Protein AF-A0A914DL01-F1 (afdb_monomer_lite)

Radius of gyration: 28.37 Å; chains: 1; bounding box: 67×50×71 Å

Structure (mmCIF, N/CA/C/O backbone):
data_AF-A0A914DL01-F1
#
_entry.id   AF-A0A914DL01-F1
#
loop_
_atom_site.group_PDB
_atom_site.id
_atom_site.type_symbol
_atom_site.label_atom_id
_atom_site.label_alt_id
_atom_site.label_comp_id
_atom_site.label_asym_id
_atom_site.label_entity_id
_atom_site.label_seq_id
_atom_site.pdbx_PDB_ins_code
_atom_site.Cartn_x
_atom_site.Cartn_y
_atom_site.Cartn_z
_atom_site.occupancy
_atom_site.B_iso_or_equiv
_atom_site.auth_seq_id
_atom_site.auth_comp_id
_atom_site.auth_asym_id
_atom_site.auth_atom_id
_atom_site.pdbx_PDB_model_num
ATOM 1 N N . MET A 1 1 ? 36.705 12.349 -21.499 1.00 58.34 1 MET A N 1
ATOM 2 C CA . MET A 1 1 ? 35.296 12.767 -21.706 1.00 58.34 1 MET A CA 1
ATOM 3 C C . MET A 1 1 ? 34.419 11.705 -22.370 1.00 58.34 1 MET A C 1
ATOM 5 O O . MET A 1 1 ? 33.320 11.502 -21.880 1.00 58.34 1 MET A O 1
ATOM 9 N N . LYS A 1 2 ? 34.872 10.984 -23.412 1.00 61.88 2 LYS A N 1
ATOM 10 C CA . LYS A 1 2 ? 34.057 9.959 -24.110 1.00 61.88 2 LYS A CA 1
ATOM 11 C C . LYS A 1 2 ? 33.509 8.841 -23.198 1.00 61.88 2 LYS A C 1
ATOM 13 O O . LYS A 1 2 ? 32.356 8.461 -23.333 1.00 61.88 2 LYS A O 1
ATOM 18 N N . SER A 1 3 ? 34.293 8.395 -22.213 1.00 65.56 3 SER A N 1
ATOM 19 C CA . SER A 1 3 ? 33.889 7.346 -21.256 1.00 65.56 3 SER A CA 1
ATOM 20 C C . SER A 1 3 ? 32.756 7.763 -20.300 1.00 65.56 3 SER A C 1
ATOM 22 O O . SER A 1 3 ? 31.956 6.923 -19.907 1.00 65.56 3 SER A O 1
ATOM 24 N N . ILE A 1 4 ? 32.627 9.056 -19.977 1.00 67.81 4 ILE A N 1
ATOM 25 C CA . ILE A 1 4 ? 31.544 9.558 -19.109 1.00 67.81 4 ILE A CA 1
ATOM 26 C C . ILE A 1 4 ? 30.211 9.533 -19.867 1.00 67.81 4 ILE A C 1
ATOM 28 O O . ILE A 1 4 ? 29.195 9.117 -19.319 1.00 67.81 4 ILE A O 1
ATOM 32 N N . ILE A 1 5 ? 30.239 9.931 -21.143 1.00 70.00 5 ILE A N 1
ATOM 33 C CA . ILE A 1 5 ? 29.072 9.900 -22.033 1.00 70.00 5 ILE A CA 1
ATOM 34 C C . ILE A 1 5 ? 28.636 8.450 -22.269 1.00 70.00 5 ILE A C 1
ATOM 36 O O . ILE A 1 5 ? 27.455 8.145 -22.172 1.00 70.00 5 ILE A O 1
ATOM 40 N N . GLN A 1 6 ? 29.590 7.544 -22.492 1.00 71.69 6 GLN A N 1
ATOM 41 C CA . GLN A 1 6 ? 29.301 6.124 -22.683 1.00 71.69 6 GLN A CA 1
ATOM 42 C C . GLN A 1 6 ? 28.680 5.480 -21.431 1.00 71.69 6 GLN A C 1
ATOM 44 O O . GLN A 1 6 ? 27.681 4.782 -21.544 1.00 71.69 6 GLN A O 1
ATOM 49 N N . ASN A 1 7 ? 29.175 5.802 -20.231 1.00 77.94 7 ASN A N 1
ATOM 50 C CA . ASN A 1 7 ? 28.580 5.320 -18.980 1.00 77.94 7 ASN A CA 1
ATOM 51 C C . ASN A 1 7 ? 27.157 5.865 -18.746 1.00 77.94 7 ASN A C 1
ATOM 53 O O . ASN A 1 7 ? 26.326 5.202 -18.126 1.00 77.94 7 ASN A O 1
ATOM 57 N N . GLN A 1 8 ? 26.871 7.079 -19.226 1.00 72.19 8 GLN A N 1
ATOM 58 C CA . GLN A 1 8 ? 25.530 7.653 -19.155 1.00 72.19 8 GLN A CA 1
ATOM 59 C C . GLN A 1 8 ? 24.569 6.920 -20.099 1.00 72.19 8 GLN A C 1
ATOM 61 O O . GLN A 1 8 ? 23.502 6.509 -19.655 1.00 72.19 8 GLN A O 1
ATOM 66 N N . VAL A 1 9 ? 24.987 6.668 -21.345 1.00 77.44 9 VAL A N 1
ATOM 67 C CA . VAL A 1 9 ? 24.208 5.879 -22.315 1.00 77.44 9 VAL A CA 1
ATOM 68 C C . VAL A 1 9 ? 23.948 4.467 -21.790 1.00 77.44 9 VAL A C 1
ATOM 70 O O . VAL A 1 9 ? 22.810 4.017 -21.807 1.00 77.44 9 VAL A O 1
ATOM 73 N N . GLU A 1 10 ? 24.958 3.796 -21.232 1.00 77.94 10 GLU A N 1
ATOM 74 C CA . GLU A 1 10 ? 24.807 2.456 -20.647 1.00 77.94 10 GLU A CA 1
ATOM 75 C C . GLU A 1 10 ? 23.813 2.435 -19.473 1.00 77.94 10 GLU A C 1
ATOM 77 O O . GLU A 1 10 ? 23.005 1.510 -19.347 1.00 77.94 10 GLU A O 1
ATOM 82 N N . ARG A 1 11 ? 23.827 3.467 -18.615 1.00 81.44 11 ARG A N 1
ATOM 83 C CA . ARG A 1 11 ? 22.841 3.601 -17.531 1.00 81.44 11 ARG A CA 1
ATOM 84 C C . ARG A 1 11 ? 21.429 3.827 -18.065 1.00 81.44 11 ARG A C 1
ATOM 86 O O . ARG A 1 11 ? 20.490 3.217 -17.550 1.00 81.44 11 ARG A O 1
ATOM 93 N N . ASP A 1 12 ? 21.279 4.667 -19.080 1.00 81.81 12 ASP A N 1
ATOM 94 C CA . ASP A 1 12 ? 19.978 4.997 -19.660 1.00 81.81 12 ASP A CA 1
ATOM 95 C C . ASP A 1 12 ? 19.392 3.795 -20.427 1.00 81.81 12 ASP A C 1
ATOM 97 O O . ASP A 1 12 ? 18.208 3.481 -20.286 1.00 81.81 12 ASP A O 1
ATOM 101 N N . GLU A 1 13 ? 20.224 3.041 -21.153 1.00 82.56 13 GLU A N 1
ATOM 102 C CA . GLU A 1 13 ? 19.833 1.794 -21.821 1.00 82.56 13 GLU A CA 1
ATOM 103 C C . GLU A 1 13 ? 19.394 0.717 -20.824 1.00 82.56 13 GLU A C 1
ATOM 105 O O . GLU A 1 13 ? 18.372 0.056 -21.032 1.00 82.56 13 GLU A O 1
ATOM 110 N N . TYR A 1 14 ? 20.108 0.570 -19.704 1.00 84.88 14 TYR A N 1
ATOM 111 C CA . TYR A 1 14 ? 19.707 -0.354 -18.645 1.00 84.88 14 TYR A CA 1
ATOM 112 C C . TYR A 1 14 ? 18.334 0.006 -18.062 1.00 84.88 14 TYR A C 1
ATOM 114 O O . TYR A 1 14 ? 17.481 -0.868 -17.884 1.00 84.88 14 TYR A O 1
ATOM 122 N N . HIS A 1 15 ? 18.095 1.294 -17.799 1.00 86.75 15 HIS A N 1
ATOM 123 C CA . HIS A 1 15 ? 16.805 1.776 -17.308 1.00 86.75 15 HIS A CA 1
ATOM 124 C C . HIS A 1 15 ? 15.676 1.531 -18.310 1.00 86.75 15 HIS A C 1
ATOM 126 O O . HIS A 1 15 ? 14.623 1.021 -17.923 1.00 86.75 15 HIS A O 1
ATOM 132 N N . LYS A 1 16 ? 15.916 1.801 -19.595 1.00 86.81 16 LYS A N 1
ATOM 133 C CA . LYS A 1 16 ? 14.954 1.542 -20.670 1.00 86.81 16 LYS A CA 1
ATOM 134 C C . LYS A 1 16 ? 14.579 0.061 -20.754 1.00 86.81 16 LYS A C 1
ATOM 136 O O . LYS A 1 16 ? 13.395 -0.268 -20.756 1.00 86.81 16 LYS A O 1
ATOM 141 N N . MET A 1 17 ? 15.566 -0.840 -20.741 1.00 80.00 17 MET A N 1
ATOM 142 C CA . MET A 1 17 ? 15.309 -2.287 -20.741 1.00 80.00 17 MET A CA 1
ATOM 143 C C . MET A 1 17 ? 14.540 -2.746 -19.495 1.00 80.00 17 MET A C 1
ATOM 145 O O . MET A 1 17 ? 13.714 -3.659 -19.564 1.00 80.00 17 MET A O 1
ATOM 149 N N . LEU A 1 18 ? 14.801 -2.132 -18.337 1.00 83.31 18 LEU A N 1
ATOM 150 C CA . LEU A 1 18 ? 14.107 -2.459 -17.095 1.00 83.31 18 LEU A CA 1
ATOM 151 C C . LEU A 1 18 ? 12.630 -2.041 -17.139 1.00 83.31 18 LEU A C 1
ATOM 153 O O . LEU A 1 18 ? 11.764 -2.804 -16.699 1.00 83.31 18 LEU A O 1
ATOM 157 N N . GLU A 1 19 ? 12.338 -0.855 -17.671 1.00 76.94 19 GLU A N 1
ATOM 158 C CA . GLU A 1 19 ? 10.970 -0.362 -17.847 1.00 76.94 19 GLU A CA 1
ATOM 159 C C . GLU A 1 19 ? 10.198 -1.176 -18.886 1.00 76.94 19 GLU A C 1
ATOM 161 O O . GLU A 1 19 ? 9.075 -1.602 -18.609 1.00 76.94 19 GLU A O 1
ATOM 166 N N . GLU A 1 20 ? 10.823 -1.500 -20.020 1.00 76.00 20 GLU A N 1
ATOM 167 C CA . GLU A 1 20 ? 10.218 -2.334 -21.061 1.00 76.00 20 GLU A CA 1
ATOM 168 C C . GLU A 1 20 ? 9.861 -3.729 -20.525 1.00 76.00 20 GLU A C 1
ATOM 170 O O . GLU A 1 20 ? 8.734 -4.207 -20.690 1.00 76.00 20 GLU A O 1
ATOM 175 N N . ARG A 1 21 ? 10.768 -4.355 -19.763 1.00 70.75 21 ARG A N 1
ATOM 176 C CA . ARG A 1 21 ? 10.514 -5.654 -19.122 1.00 70.75 21 ARG A CA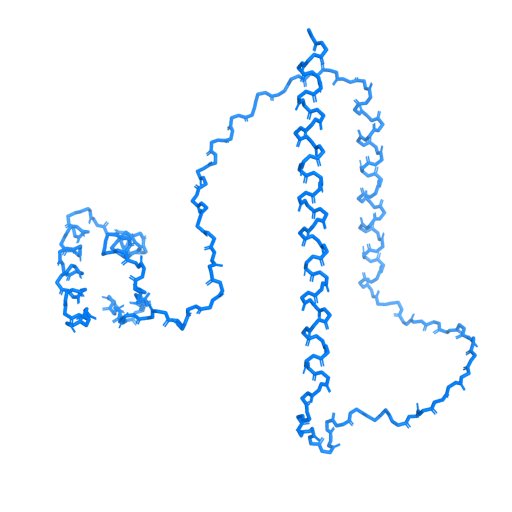 1
ATOM 177 C C . ARG A 1 21 ? 9.410 -5.586 -18.067 1.00 70.75 21 ARG A C 1
ATOM 179 O O . ARG A 1 21 ? 8.656 -6.544 -17.896 1.00 70.75 21 ARG A O 1
ATOM 186 N N . LYS A 1 22 ? 9.311 -4.476 -17.331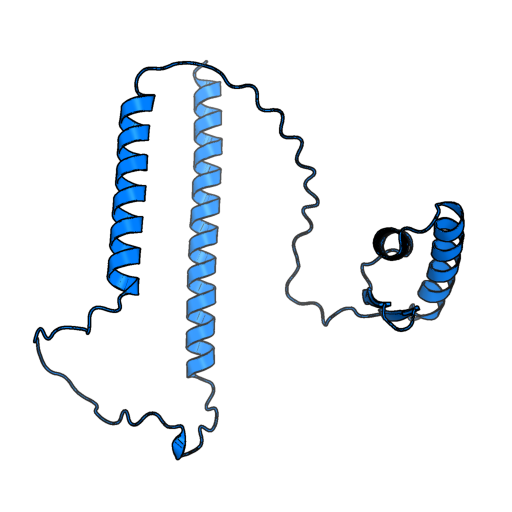 1.00 71.88 22 LYS A N 1
ATOM 187 C CA . LYS A 1 22 ? 8.240 -4.254 -16.347 1.00 71.88 22 LYS A CA 1
ATOM 188 C C . LYS A 1 22 ? 6.883 -4.115 -17.039 1.00 71.88 22 LYS A C 1
ATOM 190 O O . LYS A 1 22 ? 5.897 -4.657 -16.544 1.00 71.88 22 LYS A O 1
ATOM 195 N N . GLN A 1 23 ? 6.839 -3.434 -18.180 1.00 68.31 23 GLN A N 1
ATOM 196 C CA . GLN A 1 23 ? 5.620 -3.249 -18.959 1.00 68.31 23 GLN A CA 1
ATOM 197 C C . GLN A 1 23 ? 5.168 -4.542 -19.652 1.00 68.31 23 GLN A C 1
ATOM 199 O O . GLN A 1 23 ? 3.974 -4.832 -19.667 1.00 68.31 23 GLN A O 1
ATOM 204 N N . GLN A 1 24 ? 6.101 -5.363 -20.146 1.00 67.88 24 GLN A N 1
ATOM 205 C CA . GLN A 1 24 ? 5.792 -6.702 -20.664 1.00 67.88 24 GLN A CA 1
ATOM 206 C C . GLN A 1 24 ? 5.159 -7.592 -19.582 1.00 67.88 24 GLN A C 1
ATOM 208 O O . GLN A 1 24 ? 4.068 -8.113 -19.787 1.00 67.88 24 GLN A O 1
ATOM 213 N N . ARG A 1 25 ? 5.754 -7.655 -18.380 1.00 69.12 25 ARG A N 1
ATOM 214 C CA . ARG A 1 25 ? 5.195 -8.435 -17.256 1.00 69.12 25 ARG A CA 1
ATOM 215 C C . ARG A 1 25 ? 3.795 -7.986 -16.840 1.00 69.12 25 ARG A C 1
ATOM 217 O O . ARG A 1 25 ? 2.950 -8.824 -16.558 1.00 69.12 25 ARG A O 1
ATOM 224 N N . ALA A 1 26 ? 3.539 -6.678 -16.814 1.00 63.97 26 ALA A N 1
ATOM 225 C CA . ALA A 1 26 ? 2.217 -6.154 -16.472 1.00 63.97 26 ALA A CA 1
ATOM 226 C C . ALA A 1 26 ? 1.145 -6.563 -17.500 1.00 63.97 26 ALA A C 1
ATOM 228 O O . ALA A 1 26 ? 0.026 -6.903 -17.119 1.00 63.97 26 ALA A O 1
ATOM 229 N N . ASN A 1 27 ? 1.492 -6.571 -18.792 1.00 65.88 27 ASN A N 1
ATOM 230 C CA . ASN A 1 27 ? 0.589 -7.027 -19.849 1.00 65.88 27 ASN A CA 1
ATOM 231 C C . ASN A 1 27 ? 0.317 -8.538 -19.770 1.00 65.88 27 ASN A C 1
ATOM 233 O O . ASN A 1 27 ? -0.816 -8.964 -20.003 1.00 65.88 27 ASN A O 1
ATOM 237 N N . ASP A 1 28 ? 1.324 -9.337 -19.418 1.00 65.12 28 ASP A N 1
ATOM 238 C CA . ASP A 1 28 ? 1.180 -10.789 -19.282 1.00 65.12 28 ASP A CA 1
ATOM 239 C C . ASP A 1 28 ? 0.318 -11.163 -18.063 1.00 65.12 28 ASP A C 1
ATOM 241 O O . ASP A 1 28 ? -0.609 -11.962 -18.196 1.00 65.12 28 ASP A O 1
ATOM 245 N N . GLU A 1 29 ? 0.527 -10.511 -16.910 1.00 62.88 29 GLU A N 1
ATOM 246 C CA . GLU A 1 29 ? -0.297 -10.698 -15.700 1.00 62.88 29 GLU A CA 1
ATOM 247 C C . GLU A 1 29 ? -1.778 -10.358 -15.953 1.00 62.88 29 GLU A C 1
ATOM 249 O O . GLU A 1 29 ? -2.681 -11.057 -15.485 1.00 62.88 29 GLU A O 1
ATOM 254 N N . GLN A 1 30 ? -2.051 -9.300 -16.725 1.00 64.38 30 GLN A N 1
ATOM 255 C CA . GLN A 1 30 ? -3.416 -8.894 -17.059 1.00 64.38 30 GLN A CA 1
ATOM 256 C C . GLN A 1 30 ? -4.098 -9.893 -18.009 1.00 64.38 30 GLN A C 1
ATOM 258 O O . GLN A 1 30 ? -5.275 -10.207 -17.822 1.00 64.38 30 GLN A O 1
ATOM 263 N N . LYS A 1 31 ? -3.373 -10.425 -19.002 1.00 64.69 31 LYS A N 1
ATOM 264 C CA . LYS A 1 31 ? -3.892 -11.471 -19.900 1.00 64.69 31 LYS A CA 1
ATOM 265 C C . LYS A 1 31 ? -4.175 -12.773 -19.153 1.00 64.69 31 LYS A C 1
ATOM 267 O O . LYS A 1 31 ? -5.212 -13.390 -19.383 1.00 64.69 31 LYS A O 1
ATOM 272 N N . GLU A 1 32 ? -3.296 -13.164 -18.233 1.00 65.19 32 GLU A N 1
ATOM 273 C CA . GLU A 1 32 ? -3.479 -14.367 -17.418 1.00 65.19 32 GLU A CA 1
ATOM 274 C C . GLU A 1 32 ? -4.713 -14.256 -16.507 1.00 65.19 32 GLU A C 1
ATOM 276 O O . GLU A 1 32 ? -5.480 -15.211 -16.385 1.00 65.19 32 GLU A O 1
ATOM 281 N N . LEU A 1 33 ? -4.957 -13.080 -15.915 1.00 61.06 33 LEU A N 1
ATOM 282 C CA . LEU A 1 33 ? -6.132 -12.837 -15.076 1.00 61.06 33 LEU A CA 1
ATOM 283 C C . LEU A 1 33 ? -7.443 -12.909 -15.874 1.00 61.06 33 LEU A C 1
ATOM 285 O O . LEU A 1 33 ? -8.414 -13.499 -15.405 1.00 61.06 33 LEU A O 1
ATOM 289 N N . ILE A 1 34 ? -7.466 -12.341 -17.083 1.00 64.12 34 ILE A N 1
ATOM 290 C CA . ILE A 1 34 ? -8.644 -12.377 -17.962 1.00 64.12 34 ILE A CA 1
ATOM 291 C C . ILE A 1 34 ? -8.952 -13.817 -18.388 1.00 64.12 34 ILE A C 1
ATOM 293 O O . ILE A 1 34 ? -10.105 -14.238 -18.302 1.00 64.12 34 ILE A O 1
ATOM 297 N N . ASN A 1 35 ? -7.934 -14.591 -18.772 1.00 62.84 35 ASN A N 1
ATOM 298 C CA . ASN A 1 35 ? -8.116 -15.996 -19.145 1.00 62.84 35 ASN A CA 1
ATOM 299 C C . ASN A 1 35 ? -8.603 -16.839 -17.955 1.00 62.84 35 ASN A C 1
ATOM 301 O O . ASN A 1 35 ? -9.564 -17.592 -18.091 1.00 62.84 35 ASN A O 1
ATOM 305 N N . LYS A 1 36 ? -8.037 -16.634 -16.758 1.00 61.84 36 LYS A N 1
ATOM 306 C CA . LYS A 1 36 ? -8.497 -17.306 -15.530 1.00 61.84 36 LYS A CA 1
ATOM 307 C C . LYS A 1 36 ? -9.942 -16.960 -15.163 1.00 61.84 36 LYS A C 1
ATOM 309 O O . LYS A 1 36 ? -10.676 -17.831 -14.706 1.00 61.84 36 LYS A O 1
ATOM 314 N N . MET A 1 37 ? -10.376 -15.714 -15.369 1.00 59.59 37 MET A N 1
ATOM 315 C CA . MET A 1 37 ? -11.778 -15.332 -15.155 1.00 59.59 37 MET A CA 1
ATOM 316 C C . MET A 1 37 ? -12.723 -15.938 -16.202 1.00 59.59 37 MET A C 1
ATOM 318 O O . MET A 1 37 ? -13.870 -16.218 -15.867 1.00 59.59 37 MET A O 1
ATOM 322 N N . ALA A 1 38 ? -12.260 -16.164 -17.435 1.00 61.53 38 ALA A N 1
ATOM 323 C CA . ALA A 1 38 ? -13.047 -16.816 -18.483 1.00 61.53 38 ALA A CA 1
ATOM 324 C C . ALA A 1 38 ? -13.243 -18.327 -18.240 1.00 61.53 38 ALA A C 1
ATOM 326 O O . ALA A 1 38 ? -14.258 -18.882 -18.651 1.00 61.53 38 ALA A O 1
ATOM 327 N N . GLU A 1 39 ? -12.307 -18.983 -17.548 1.00 60.59 39 GLU A N 1
ATOM 328 C CA . GLU A 1 39 ? -12.368 -20.416 -17.207 1.00 60.59 39 GLU A CA 1
ATOM 329 C C . GLU A 1 39 ? -13.207 -20.720 -15.953 1.00 60.59 39 GLU A C 1
ATOM 331 O O . GLU A 1 39 ? -13.627 -21.860 -15.733 1.00 60.59 39 GLU A O 1
ATOM 336 N N . MET A 1 40 ? -13.497 -19.713 -15.124 1.00 65.75 40 MET A N 1
ATOM 337 C CA . MET A 1 40 ? -14.416 -19.879 -14.003 1.00 65.75 40 MET A CA 1
ATOM 338 C C . MET A 1 40 ? -15.858 -19.931 -14.519 1.00 65.75 40 MET A C 1
ATOM 340 O O . MET A 1 40 ? -16.473 -18.903 -14.799 1.00 65.75 40 MET A O 1
ATOM 344 N N . ASN A 1 41 ? -16.430 -21.136 -14.574 1.00 67.75 41 ASN A N 1
ATOM 345 C CA . ASN A 1 41 ? -17.864 -21.362 -14.781 1.00 67.75 41 ASN A CA 1
ATOM 346 C C . ASN A 1 41 ? -18.672 -20.882 -13.560 1.00 67.75 41 ASN A C 1
ATOM 348 O O . ASN A 1 41 ? -19.234 -21.671 -12.800 1.00 67.75 41 ASN A O 1
ATOM 352 N N . ILE A 1 42 ? -18.710 -19.567 -13.348 1.00 76.62 42 ILE A N 1
ATOM 353 C CA . ILE A 1 42 ? -19.552 -18.919 -12.348 1.00 76.62 42 ILE A CA 1
ATOM 354 C C . ILE A 1 42 ? -20.991 -19.040 -12.841 1.00 76.62 42 ILE A C 1
ATOM 356 O O . ILE A 1 42 ? -21.325 -18.592 -13.940 1.00 76.62 42 ILE A O 1
ATOM 360 N N . TYR A 1 43 ? -21.861 -19.648 -12.036 1.00 82.06 43 TYR A N 1
ATOM 361 C CA . TYR A 1 43 ? -23.285 -19.661 -12.339 1.00 82.06 43 TYR A CA 1
ATOM 362 C C . TYR A 1 43 ? -23.805 -18.221 -12.392 1.00 82.06 43 TYR A C 1
ATOM 364 O O . TYR A 1 43 ? -23.872 -17.532 -11.376 1.00 82.06 43 TYR A O 1
ATOM 372 N N . VAL A 1 44 ? -24.184 -17.777 -13.590 1.00 75.00 44 VAL A N 1
ATOM 373 C CA . VAL A 1 44 ? -24.864 -16.498 -13.797 1.00 75.00 44 VAL A CA 1
ATOM 374 C C . VAL A 1 44 ? -26.375 -16.762 -13.869 1.00 75.00 44 VAL A C 1
ATOM 376 O O . VAL A 1 44 ? -26.822 -17.486 -14.777 1.00 75.00 44 VAL A O 1
ATOM 379 N N . PRO A 1 45 ? -27.175 -16.195 -12.939 1.00 85.31 45 PRO A N 1
ATOM 380 C CA . PRO A 1 45 ? -28.626 -16.339 -12.929 1.00 85.31 45 PRO A CA 1
ATOM 381 C C . PRO A 1 45 ? -29.278 -15.953 -14.267 1.00 85.31 45 PRO A C 1
ATOM 383 O O . PRO A 1 45 ? -28.764 -15.075 -14.964 1.00 85.31 45 PRO A O 1
ATOM 386 N N . PRO A 1 46 ? -30.430 -16.551 -14.632 1.00 81.38 46 PRO A N 1
ATOM 387 C CA . PRO A 1 46 ? -31.029 -16.409 -15.963 1.00 81.38 46 PRO A CA 1
ATOM 388 C C . PRO A 1 46 ? -31.252 -14.959 -16.408 1.00 81.38 46 PRO A C 1
ATOM 390 O O . PRO A 1 46 ? -31.003 -14.631 -17.561 1.00 81.38 46 PRO A O 1
ATOM 393 N N . HIS A 1 47 ? -31.657 -14.087 -15.484 1.00 82.75 47 HIS A N 1
ATOM 394 C CA . HIS A 1 47 ? -31.932 -12.671 -15.744 1.00 82.75 47 HIS A CA 1
ATOM 395 C C . HIS A 1 47 ? -30.664 -11.809 -15.892 1.00 82.75 47 HIS A C 1
ATOM 397 O O . HIS A 1 47 ? -30.743 -10.690 -16.384 1.00 82.75 47 HIS A O 1
ATOM 403 N N . MET A 1 48 ? -29.498 -12.311 -15.468 1.00 77.00 48 MET A N 1
ATOM 404 C CA . MET A 1 48 ? -28.203 -11.626 -15.583 1.00 77.00 48 MET A CA 1
ATOM 405 C C . MET A 1 48 ? -27.381 -12.092 -16.781 1.00 77.00 48 MET A C 1
ATOM 407 O O . MET A 1 48 ? -26.354 -11.487 -17.102 1.00 77.00 48 MET A O 1
ATOM 411 N N . ARG A 1 49 ? -27.805 -13.165 -17.456 1.00 83.38 49 ARG A N 1
ATOM 412 C CA . ARG A 1 49 ? -27.212 -13.556 -18.732 1.00 83.38 49 ARG A CA 1
ATOM 413 C C . ARG A 1 49 ? -27.520 -12.429 -19.707 1.00 83.38 49 ARG A C 1
ATOM 415 O O . ARG A 1 49 ? -28.661 -12.278 -20.134 1.00 83.38 49 ARG A O 1
ATOM 422 N N . ARG A 1 50 ? -26.520 -11.595 -20.013 1.00 67.94 50 ARG A N 1
ATOM 423 C CA . ARG A 1 50 ? -26.644 -10.575 -21.058 1.00 67.94 50 ARG A CA 1
ATOM 424 C C . ARG A 1 50 ? -27.189 -11.280 -22.295 1.00 67.94 50 ARG A C 1
ATOM 426 O O . ARG A 1 50 ? -26.628 -12.293 -22.710 1.00 67.94 50 ARG A O 1
ATOM 433 N N . SER A 1 51 ? -28.308 -10.788 -22.819 1.00 58.25 51 SER A N 1
ATOM 434 C CA . SER A 1 51 ? -28.933 -11.309 -24.031 1.00 58.25 51 SER A CA 1
ATOM 435 C C . SER A 1 51 ? -27.977 -11.092 -25.204 1.00 58.25 51 SER A C 1
ATOM 437 O O . SER A 1 51 ? -28.010 -10.068 -25.872 1.00 58.25 51 SER A O 1
ATOM 439 N N . GLY A 1 52 ? -27.051 -12.025 -25.378 1.00 52.59 52 GLY A N 1
ATOM 440 C CA . GLY A 1 52 ? -25.968 -11.989 -26.350 1.00 52.59 52 GLY A CA 1
ATOM 441 C C . GLY A 1 52 ? -25.803 -13.363 -26.975 1.00 52.59 52 GLY A C 1
ATOM 442 O O . GLY A 1 52 ? -24.710 -13.915 -27.008 1.00 52.59 52 GLY A O 1
ATOM 443 N N . ARG A 1 53 ? -26.918 -13.950 -27.418 1.00 45.16 53 ARG A N 1
ATOM 444 C CA . ARG A 1 53 ? -26.905 -14.995 -28.437 1.00 45.16 53 ARG A CA 1
ATOM 445 C C . ARG A 1 53 ? -27.156 -14.331 -29.786 1.00 45.16 53 ARG A C 1
ATOM 447 O O . ARG A 1 53 ? -28.302 -14.257 -30.201 1.00 45.16 53 ARG A O 1
ATOM 454 N N . THR A 1 54 ? -26.089 -13.913 -30.456 1.00 40.34 54 THR A N 1
ATOM 455 C CA . THR A 1 54 ? -25.945 -14.101 -31.907 1.00 40.34 54 THR A CA 1
ATOM 456 C C . THR A 1 54 ? -24.468 -14.309 -32.211 1.00 40.34 54 THR A C 1
ATOM 458 O O . THR A 1 54 ? -23.652 -13.395 -32.143 1.00 40.34 54 THR A O 1
ATOM 461 N N . SER A 1 55 ? -24.132 -15.560 -32.488 1.00 43.34 55 SER A N 1
ATOM 462 C CA . SER A 1 55 ? -22.951 -15.965 -33.232 1.00 43.34 55 SER A CA 1
ATOM 463 C C . SER A 1 55 ? -23.064 -15.508 -34.693 1.00 43.34 55 SER A C 1
ATOM 465 O O . SER A 1 55 ? -24.157 -15.586 -35.254 1.00 43.34 55 SER A O 1
ATOM 467 N N . ASN A 1 56 ? -21.909 -15.179 -35.280 1.00 35.59 56 ASN A N 1
ATOM 468 C CA . ASN A 1 56 ? -21.565 -15.111 -36.712 1.00 35.59 56 ASN A CA 1
ATOM 469 C C . ASN A 1 56 ? -21.625 -13.734 -37.403 1.00 35.59 56 ASN A C 1
ATOM 471 O O . ASN A 1 56 ? -22.671 -13.112 -37.525 1.00 35.59 56 ASN A O 1
ATOM 475 N N . GLU A 1 57 ? -20.427 -13.320 -37.840 1.00 45.06 57 GLU A N 1
ATOM 476 C CA . GLU A 1 57 ? -20.062 -12.697 -39.124 1.00 45.06 57 GLU A CA 1
ATOM 477 C C . GLU A 1 57 ? -21.126 -11.872 -39.863 1.00 45.06 57 GLU A C 1
ATOM 479 O O . GLU A 1 57 ? -22.087 -12.430 -40.379 1.00 45.06 57 GLU A O 1
ATOM 484 N N . THR A 1 58 ? -20.894 -10.562 -40.027 1.00 37.50 58 THR A N 1
ATOM 485 C CA . THR A 1 58 ? -20.767 -9.863 -41.330 1.00 37.50 58 THR A CA 1
ATOM 486 C C . THR A 1 58 ? -20.722 -8.338 -41.152 1.00 37.50 58 THR A C 1
ATOM 488 O O . THR A 1 58 ? -21.521 -7.745 -40.441 1.00 37.50 58 THR A O 1
ATOM 491 N N . GLU A 1 59 ? -19.745 -7.754 -41.845 1.00 38.75 59 GLU A N 1
ATOM 492 C CA . GLU A 1 59 ? -19.774 -6.479 -42.570 1.00 38.75 59 GLU A CA 1
ATOM 493 C C . GLU A 1 59 ? -19.898 -5.106 -41.876 1.00 38.75 59 GLU A C 1
ATOM 495 O O . GLU A 1 59 ? -20.724 -4.812 -41.019 1.00 38.75 59 GLU A O 1
ATOM 500 N N . ALA A 1 60 ? -18.997 -4.251 -42.372 1.00 44.84 60 ALA A N 1
ATOM 501 C CA . ALA A 1 60 ? -19.003 -2.800 -42.466 1.00 44.84 60 ALA A CA 1
ATOM 502 C C . ALA A 1 60 ? -20.344 -2.086 -42.236 1.00 44.84 60 ALA A C 1
ATOM 504 O O . ALA A 1 60 ? -21.360 -2.411 -42.838 1.00 44.84 60 ALA A O 1
ATOM 505 N N . GLY A 1 61 ? -20.298 -0.970 -41.507 1.00 34.00 61 GLY A N 1
ATOM 506 C CA . GLY A 1 61 ? -21.404 -0.020 -41.539 1.00 34.00 61 GLY A CA 1
ATOM 507 C C . GLY A 1 61 ? -21.360 0.989 -40.415 1.00 34.00 61 GLY A C 1
ATOM 508 O O . GLY A 1 61 ? -21.679 0.696 -39.273 1.00 34.00 61 GLY A O 1
ATOM 509 N N . THR A 1 62 ? -20.964 2.202 -40.764 1.00 49.44 62 THR A N 1
ATOM 510 C CA . THR A 1 62 ? -21.002 3.397 -39.931 1.00 49.44 62 THR A CA 1
ATOM 511 C C . THR A 1 62 ? -22.399 3.643 -39.355 1.00 49.44 62 THR A C 1
ATOM 513 O O . THR A 1 62 ? -23.349 3.798 -40.120 1.00 49.44 62 THR A O 1
ATOM 516 N N . SER A 1 63 ? -22.529 3.829 -38.045 1.00 39.78 63 SER A N 1
ATOM 517 C CA . SER A 1 63 ? -23.635 4.631 -37.513 1.00 39.78 63 SER A CA 1
ATOM 518 C C . SER A 1 63 ? -23.303 5.185 -36.133 1.00 39.78 63 SER A C 1
ATOM 520 O O . SER A 1 63 ? -23.378 4.477 -35.134 1.00 39.78 63 SER A O 1
ATOM 522 N N . ASN A 1 64 ? -22.935 6.468 -36.129 1.00 50.94 64 ASN A N 1
ATOM 523 C CA . ASN A 1 64 ? -23.303 7.473 -35.132 1.00 50.94 64 ASN A CA 1
ATOM 524 C C . ASN A 1 64 ? -23.466 6.957 -33.694 1.00 50.94 64 ASN A C 1
ATOM 526 O O . ASN A 1 64 ? -24.583 6.764 -33.215 1.00 50.94 64 ASN A O 1
ATOM 530 N N . GLU A 1 65 ? -22.342 6.811 -32.991 1.00 49.91 65 GLU A N 1
ATOM 531 C CA . GLU A 1 65 ? -22.358 6.750 -31.531 1.00 49.91 65 GLU A CA 1
ATOM 532 C C . GLU A 1 65 ? -22.939 8.078 -31.003 1.00 49.91 65 GLU A C 1
ATOM 534 O O . GLU A 1 65 ? -22.537 9.150 -31.483 1.00 49.91 65 GLU A O 1
ATOM 539 N N . PRO A 1 66 ? -23.891 8.062 -30.052 1.00 45.59 66 PRO A N 1
ATOM 540 C CA . PRO A 1 66 ? -24.345 9.283 -29.410 1.00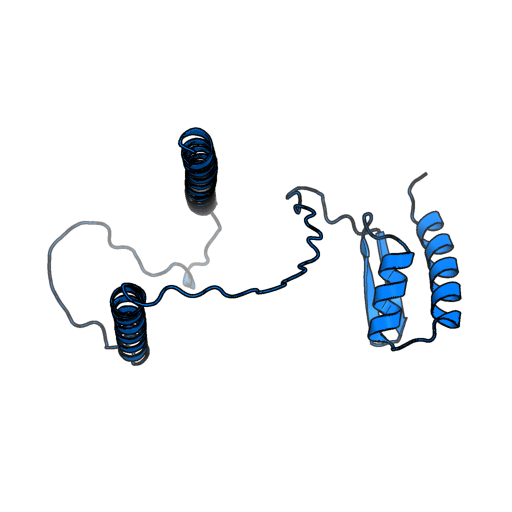 45.59 66 PRO A CA 1
ATOM 541 C C . PRO A 1 66 ? -23.118 9.949 -28.792 1.00 45.59 66 PRO A C 1
ATOM 543 O O . PRO A 1 66 ? -22.461 9.365 -27.938 1.00 45.59 66 PRO A O 1
ATOM 546 N N . SER A 1 67 ? -22.786 11.150 -29.273 1.00 56.12 67 SER A N 1
ATOM 547 C CA . SER A 1 67 ? -21.713 11.991 -28.740 1.00 56.12 67 SER A CA 1
ATOM 548 C C . SER A 1 67 ? -21.959 12.198 -27.247 1.00 56.12 67 SER A C 1
ATOM 550 O O . SER A 1 67 ? -22.618 13.165 -26.855 1.00 56.12 67 SER A O 1
ATOM 552 N N . ASP A 1 68 ? -21.403 11.310 -26.429 1.00 64.62 68 ASP A N 1
ATOM 553 C CA . ASP A 1 68 ? -21.301 11.479 -24.994 1.00 64.62 68 ASP A CA 1
ATOM 554 C C . ASP A 1 68 ? -20.668 12.865 -24.771 1.00 64.62 68 ASP A C 1
ATOM 556 O O . ASP A 1 68 ? -19.604 13.150 -25.343 1.00 64.62 68 ASP A O 1
ATOM 560 N N . PRO A 1 69 ? -21.312 13.792 -24.040 1.00 66.00 69 PRO A N 1
ATOM 561 C CA . PRO A 1 69 ? -20.742 15.110 -23.770 1.00 66.00 69 PRO A CA 1
ATOM 562 C C . PRO A 1 69 ? -19.313 15.022 -23.205 1.00 66.00 69 PRO A C 1
ATOM 564 O O . PRO A 1 69 ? -18.493 15.907 -23.469 1.00 66.00 69 PRO A O 1
ATOM 567 N N . LEU A 1 70 ? -18.969 13.916 -22.534 1.00 68.00 70 LEU A N 1
ATOM 568 C CA . LEU A 1 70 ? -17.615 13.623 -22.066 1.00 68.00 70 LEU A CA 1
ATOM 569 C C . LEU A 1 70 ? -16.612 13.369 -23.200 1.00 68.00 70 LEU A C 1
ATOM 571 O O . LEU A 1 70 ? -15.446 13.742 -23.067 1.00 68.00 70 LEU A O 1
ATOM 575 N N . HIS A 1 71 ? -17.034 12.812 -24.338 1.00 77.75 71 HIS A N 1
ATOM 576 C CA . HIS A 1 71 ? -16.159 12.566 -25.487 1.00 77.75 71 HIS A CA 1
ATOM 577 C C . HIS A 1 71 ? -15.608 13.879 -26.061 1.00 77.75 71 HIS A C 1
ATOM 579 O O . HIS A 1 71 ? -14.414 13.996 -26.344 1.00 77.75 71 HIS A O 1
ATOM 585 N N . LYS A 1 72 ? -16.451 14.915 -26.170 1.00 79.69 72 LYS A N 1
ATOM 586 C CA . LYS A 1 72 ? -16.024 16.249 -26.633 1.00 79.69 72 LYS A CA 1
ATOM 587 C C . LYS A 1 72 ? -15.056 16.917 -25.655 1.00 79.69 72 LYS A C 1
ATOM 589 O O . LYS A 1 72 ? -14.107 17.569 -26.092 1.00 79.69 72 LYS A O 1
ATOM 594 N N . ILE A 1 73 ? -15.276 16.746 -24.350 1.00 81.12 73 ILE A N 1
ATOM 595 C CA . ILE A 1 73 ? -14.381 17.256 -23.299 1.00 81.12 73 ILE A CA 1
ATOM 596 C C . ILE A 1 73 ? -13.029 16.538 -23.367 1.00 81.12 73 ILE A C 1
ATOM 598 O O . ILE A 1 73 ? -11.983 17.187 -23.379 1.00 81.12 73 ILE A O 1
ATOM 602 N N . ARG A 1 74 ? -13.044 15.209 -23.497 1.00 83.50 74 ARG A N 1
ATOM 603 C CA . ARG A 1 74 ? -11.844 14.373 -23.586 1.00 83.50 74 ARG A CA 1
ATOM 604 C C . ARG A 1 74 ? -11.004 14.696 -24.820 1.00 83.50 74 ARG A C 1
ATOM 606 O O . ARG A 1 74 ? -9.790 14.842 -24.706 1.00 83.50 74 ARG A O 1
ATOM 613 N N . GLU A 1 75 ? -11.633 14.876 -25.980 1.00 85.75 75 GLU A N 1
ATOM 614 C CA . GLU A 1 75 ? -10.932 15.270 -27.208 1.00 85.75 75 GLU A CA 1
ATOM 615 C C . GLU A 1 75 ? -10.337 16.682 -27.114 1.00 85.75 75 GLU A C 1
ATOM 617 O O . GLU A 1 75 ? -9.202 16.897 -27.545 1.00 85.75 75 GLU A O 1
ATOM 622 N N . LYS A 1 76 ? -11.041 17.643 -26.497 1.00 86.31 76 LYS A N 1
ATOM 623 C CA . LYS A 1 76 ? -10.490 18.987 -26.252 1.00 86.31 76 LYS A CA 1
ATOM 624 C C . LYS A 1 76 ? -9.288 18.953 -25.309 1.00 86.31 76 LYS A C 1
ATOM 626 O O . LYS A 1 76 ? -8.267 19.559 -25.627 1.00 86.31 76 LYS A O 1
ATOM 631 N N . ALA A 1 77 ? -9.383 18.221 -24.199 1.00 88.56 77 ALA A N 1
ATOM 632 C CA . ALA A 1 77 ? -8.278 18.057 -23.255 1.00 88.56 77 ALA A CA 1
ATOM 633 C C . ALA A 1 77 ? -7.056 17.424 -23.936 1.00 88.56 77 ALA A C 1
ATOM 635 O O . ALA A 1 77 ? -5.939 17.918 -23.798 1.00 88.56 77 ALA A O 1
ATOM 636 N N . ARG A 1 78 ? -7.278 16.386 -24.755 1.00 88.12 78 ARG A N 1
ATOM 637 C CA . ARG A 1 78 ? -6.209 15.705 -25.493 1.00 88.12 78 ARG A CA 1
ATOM 638 C C . ARG A 1 78 ? -5.495 16.633 -26.474 1.00 88.12 78 ARG A C 1
ATOM 640 O O . ARG A 1 78 ? -4.270 16.621 -26.538 1.00 88.12 78 ARG A O 1
ATOM 647 N N . ARG A 1 79 ? -6.239 17.458 -27.216 1.00 88.75 79 ARG A N 1
ATOM 648 C CA . ARG A 1 79 ? -5.6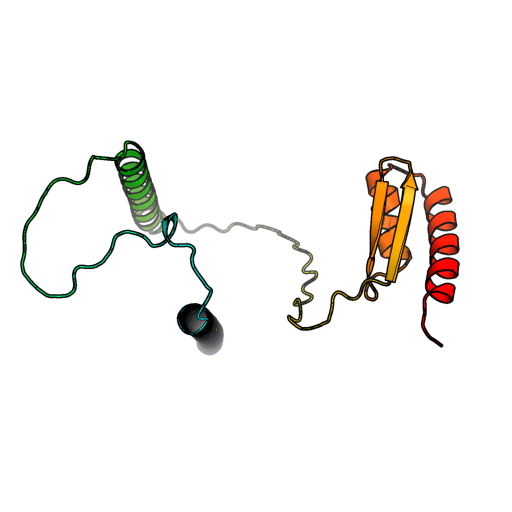51 18.433 -28.151 1.00 88.75 79 ARG A CA 1
ATOM 649 C C . ARG A 1 79 ? -4.895 19.544 -27.432 1.00 88.75 79 ARG A C 1
ATOM 651 O O . ARG A 1 79 ? -3.845 19.950 -27.913 1.00 88.75 79 ARG A O 1
ATOM 658 N N . HIS A 1 80 ? -5.406 20.014 -26.296 1.00 90.31 80 HIS A N 1
ATOM 659 C CA . HIS A 1 80 ? -4.747 21.055 -25.511 1.00 90.31 80 HIS A CA 1
ATOM 660 C C . HIS A 1 80 ? -3.413 20.572 -24.931 1.00 90.31 80 HIS A C 1
ATOM 662 O O . HIS A 1 80 ? -2.401 21.236 -25.121 1.00 90.31 80 HIS A O 1
ATOM 668 N N . LEU A 1 81 ? -3.396 19.378 -24.326 1.00 89.88 81 LEU A N 1
ATOM 669 C CA . LEU A 1 81 ? -2.171 18.761 -23.806 1.00 89.88 81 LEU A CA 1
ATOM 670 C C . LEU A 1 81 ? -1.148 18.500 -24.910 1.00 89.88 81 LEU A C 1
ATOM 672 O O . LEU A 1 81 ? 0.035 18.762 -24.728 1.00 89.88 81 LEU A O 1
ATOM 676 N N . LYS A 1 82 ? -1.605 18.021 -26.074 1.00 89.56 82 LYS A N 1
ATOM 677 C CA . LYS A 1 82 ? -0.718 17.812 -27.219 1.00 89.56 82 LYS A CA 1
ATOM 678 C C . LYS A 1 82 ? -0.089 19.127 -27.688 1.00 89.56 82 LYS A C 1
ATOM 680 O O . LYS A 1 82 ? 1.113 19.174 -27.886 1.00 89.56 82 LYS A O 1
ATOM 685 N N . LYS A 1 83 ? -0.882 20.198 -27.799 1.00 87.25 83 LYS A N 1
ATOM 686 C CA . LYS A 1 83 ? -0.369 21.512 -28.199 1.00 87.25 83 LYS A CA 1
ATOM 687 C C . LYS A 1 83 ? 0.642 22.072 -27.190 1.00 87.25 83 LYS A C 1
ATOM 689 O O . LYS A 1 83 ? 1.653 22.598 -27.622 1.00 87.25 83 LYS A O 1
ATOM 694 N N . GLN A 1 84 ? 0.393 21.935 -25.884 1.00 85.50 84 GLN A N 1
ATOM 695 C CA . GLN A 1 84 ? 1.350 22.357 -24.851 1.00 85.50 84 GLN A CA 1
ATOM 696 C C . GLN A 1 84 ? 2.677 21.602 -24.950 1.00 85.50 84 GLN A C 1
ATOM 698 O O . GLN A 1 84 ? 3.728 22.219 -24.852 1.00 85.50 84 GLN A O 1
ATOM 703 N N . LEU A 1 85 ? 2.631 20.287 -25.179 1.00 81.62 85 LEU A N 1
ATOM 704 C CA . LEU A 1 85 ? 3.838 19.481 -25.360 1.00 81.62 85 LEU A CA 1
ATOM 705 C C . LEU A 1 85 ? 4.617 19.892 -26.609 1.00 81.62 85 LEU A C 1
ATOM 707 O O . LEU A 1 85 ? 5.829 20.054 -26.536 1.00 81.62 85 LEU A O 1
ATOM 711 N N . ASP A 1 86 ? 3.927 20.082 -27.733 1.00 80.50 86 ASP A N 1
ATOM 712 C CA . ASP A 1 86 ? 4.570 20.500 -28.980 1.00 80.50 86 ASP A CA 1
ATOM 713 C C . ASP A 1 86 ? 5.182 21.917 -28.826 1.00 80.50 86 ASP A C 1
ATOM 715 O O . ASP A 1 86 ? 6.316 22.153 -29.231 1.00 80.50 86 ASP A O 1
ATOM 719 N N . GLU A 1 87 ? 4.492 22.836 -28.138 1.00 76.12 87 GLU A N 1
ATOM 720 C CA . GLU A 1 87 ? 4.963 24.205 -27.864 1.00 76.12 87 GLU A CA 1
ATOM 721 C C . GLU A 1 87 ? 6.133 24.252 -26.858 1.00 76.12 87 GLU A C 1
ATOM 723 O O . GLU A 1 87 ? 7.054 25.052 -27.031 1.00 76.12 87 GLU A O 1
ATOM 728 N N . GLU A 1 88 ? 6.161 23.378 -25.844 1.00 70.44 88 GLU A N 1
ATOM 729 C CA . GLU A 1 88 ? 7.315 23.217 -24.944 1.00 70.44 88 GLU A CA 1
ATOM 730 C C . GLU A 1 88 ? 8.533 22.630 -25.664 1.00 70.44 88 GLU A C 1
ATOM 732 O O . GLU A 1 88 ? 9.659 23.066 -25.413 1.00 70.44 88 GLU A O 1
ATOM 737 N N . LEU A 1 89 ? 8.329 21.662 -26.562 1.00 68.25 89 LEU A N 1
ATOM 738 C CA . LEU A 1 89 ? 9.412 21.063 -27.344 1.00 68.25 89 LEU A CA 1
ATOM 739 C C . LEU A 1 89 ? 10.050 22.079 -28.296 1.00 68.25 89 LEU A C 1
ATOM 741 O O . LEU A 1 89 ? 11.276 22.107 -28.418 1.00 68.25 89 LEU A O 1
ATOM 745 N N . ASP A 1 90 ? 9.244 22.956 -28.894 1.00 60.72 90 ASP A N 1
ATOM 746 C CA . ASP A 1 90 ? 9.745 24.028 -29.752 1.00 60.72 90 ASP A CA 1
ATOM 747 C C . ASP A 1 90 ? 10.413 25.156 -28.933 1.00 60.72 90 ASP A C 1
ATOM 749 O O . ASP A 1 90 ? 11.473 25.661 -29.319 1.00 60.72 90 ASP A O 1
ATOM 753 N N . SER A 1 91 ? 9.870 25.498 -27.755 1.00 59.09 91 SER A N 1
ATOM 754 C CA . SER A 1 91 ? 10.382 26.580 -26.889 1.00 59.09 91 SER A CA 1
ATOM 755 C C . SER A 1 91 ? 11.673 26.226 -26.131 1.00 59.09 91 SER A C 1
ATOM 757 O O . SER A 1 91 ? 12.493 27.106 -25.870 1.00 59.09 91 SER A O 1
ATOM 759 N N . ASN A 1 92 ? 11.911 24.948 -25.809 1.00 49.22 92 ASN A N 1
ATOM 760 C CA . ASN A 1 92 ? 13.138 24.500 -25.128 1.00 49.22 92 ASN A CA 1
ATOM 761 C C . ASN A 1 92 ? 14.353 24.332 -26.057 1.00 49.22 92 ASN A C 1
ATOM 763 O O . ASN A 1 92 ? 15.446 24.010 -25.586 1.00 49.22 92 ASN A O 1
ATOM 767 N N . SER A 1 93 ? 14.205 24.574 -27.363 1.00 48.97 93 SER A N 1
ATOM 768 C CA . SER A 1 93 ? 15.331 24.544 -28.306 1.00 48.97 93 SER A CA 1
ATOM 769 C C . SER A 1 93 ? 16.274 25.755 -28.180 1.00 48.97 93 SER A C 1
ATOM 771 O O . SER A 1 93 ? 17.372 25.735 -28.737 1.00 48.97 93 SER A O 1
ATOM 773 N N . SER A 1 94 ? 15.911 26.787 -27.403 1.00 45.91 94 SER A N 1
ATOM 774 C CA . SER A 1 94 ? 16.738 27.989 -27.240 1.00 45.91 94 SER A CA 1
ATOM 775 C C . SER A 1 94 ? 16.659 28.641 -25.854 1.00 45.91 94 SER A C 1
ATOM 777 O O . SER A 1 94 ? 16.457 29.847 -25.751 1.00 45.91 94 SER A O 1
ATOM 779 N N . SER A 1 95 ? 16.864 27.906 -24.763 1.00 36.47 95 SER A N 1
ATOM 780 C CA . SER A 1 95 ? 17.325 28.557 -23.526 1.00 36.47 95 SER A CA 1
ATOM 781 C C . SER A 1 95 ? 18.036 27.580 -22.606 1.00 36.47 95 SER A C 1
ATOM 783 O O . SER A 1 95 ? 17.438 26.833 -21.836 1.00 36.47 95 SER A O 1
ATOM 785 N N . SER A 1 96 ? 19.358 27.620 -22.669 1.00 53.19 96 SER A N 1
ATOM 786 C CA . SER A 1 96 ? 20.245 27.052 -21.670 1.00 53.19 96 SER A CA 1
ATOM 787 C C . SER A 1 96 ? 20.103 27.806 -20.351 1.00 53.19 96 SER A C 1
ATOM 789 O O . SER A 1 96 ? 20.643 28.903 -20.241 1.00 53.19 96 SER A O 1
ATOM 791 N N . ILE A 1 97 ? 19.450 27.222 -19.342 1.00 44.56 97 ILE A N 1
ATOM 792 C CA . ILE A 1 97 ? 19.747 27.552 -17.943 1.00 44.56 97 ILE A CA 1
ATOM 793 C C . ILE A 1 97 ? 19.363 26.443 -16.961 1.00 44.56 97 ILE A C 1
ATOM 795 O O . ILE A 1 97 ? 18.285 25.860 -16.981 1.00 44.56 97 ILE A O 1
ATOM 799 N N . SER A 1 98 ? 20.317 26.230 -16.064 1.00 53.00 98 SER A N 1
ATOM 800 C CA . SER A 1 98 ? 20.282 25.518 -14.794 1.00 53.00 98 SER A CA 1
ATOM 801 C C . SER A 1 98 ? 19.028 25.760 -13.953 1.00 53.00 98 SER A C 1
ATOM 803 O O . SER A 1 98 ? 18.653 26.908 -13.721 1.00 53.00 98 SER A O 1
ATOM 805 N N . SER A 1 99 ? 18.509 24.705 -13.323 1.00 39.59 99 SER A N 1
ATOM 806 C CA . SER A 1 99 ? 17.768 24.846 -12.069 1.00 39.59 99 SER A CA 1
ATOM 807 C C . SER A 1 99 ? 18.236 23.821 -11.036 1.00 39.59 99 SER A C 1
ATOM 809 O O . SER A 1 99 ? 18.150 22.605 -11.194 1.00 39.59 99 SER A O 1
ATOM 811 N N . SER A 1 100 ? 18.799 24.379 -9.968 1.00 48.16 100 SER A N 1
ATOM 812 C CA . SER A 1 100 ? 19.016 23.746 -8.676 1.00 48.16 100 SER A CA 1
ATOM 813 C C . SER A 1 100 ? 17.650 23.472 -8.048 1.00 48.16 100 SER A C 1
ATOM 815 O O . SER A 1 100 ? 16.913 24.403 -7.732 1.00 48.16 100 SER A O 1
ATOM 817 N N . GLY A 1 101 ? 17.302 22.196 -7.895 1.00 35.34 101 GLY A N 1
ATOM 818 C CA . GLY A 1 101 ? 16.071 21.742 -7.254 1.00 35.34 101 GLY A CA 1
ATOM 819 C C . GLY A 1 101 ? 16.391 20.665 -6.229 1.00 35.34 101 GLY A C 1
ATOM 820 O O . GLY A 1 101 ? 16.387 19.474 -6.532 1.00 35.34 101 GLY A O 1
ATOM 821 N N . SER A 1 102 ? 16.716 21.094 -5.011 1.00 48.38 102 SER A N 1
ATOM 822 C CA . SER A 1 102 ? 16.919 20.226 -3.852 1.00 48.38 102 SER A CA 1
ATOM 823 C C . SER A 1 102 ? 15.600 19.549 -3.467 1.00 48.38 102 SER A C 1
ATOM 825 O O . SER A 1 102 ? 14.793 20.129 -2.749 1.00 48.38 102 SER A O 1
ATOM 827 N N . ASN A 1 103 ? 15.388 18.311 -3.921 1.00 40.44 103 ASN A N 1
ATOM 828 C CA . ASN A 1 103 ? 14.277 17.465 -3.483 1.00 40.44 103 ASN A CA 1
ATOM 829 C C . ASN A 1 103 ? 14.818 16.261 -2.711 1.00 40.44 103 ASN A C 1
ATOM 831 O O . ASN A 1 103 ? 15.098 15.192 -3.256 1.00 40.44 103 ASN A O 1
ATOM 835 N N . ARG A 1 104 ? 14.967 16.449 -1.397 1.00 45.78 104 ARG A N 1
ATOM 836 C CA . ARG A 1 104 ? 15.319 15.396 -0.442 1.00 45.78 104 ARG A CA 1
ATOM 837 C C . ARG A 1 104 ? 14.081 14.518 -0.206 1.00 45.78 104 ARG A C 1
ATOM 839 O O . ARG A 1 104 ? 13.318 14.740 0.726 1.00 45.78 104 ARG A O 1
ATOM 846 N N . THR A 1 105 ? 13.864 13.540 -1.085 1.00 42.06 105 THR A N 1
ATOM 847 C CA . THR A 1 105 ? 12.807 12.527 -0.939 1.00 42.06 105 THR A CA 1
ATOM 848 C C . THR A 1 105 ? 13.351 11.335 -0.152 1.00 42.06 105 THR A C 1
ATOM 850 O O . THR A 1 105 ? 14.271 10.632 -0.570 1.00 42.06 105 THR A O 1
ATOM 853 N N . TRP A 1 106 ? 12.817 11.124 1.043 1.00 40.44 106 TRP A N 1
ATOM 854 C CA . TRP A 1 106 ? 13.133 9.983 1.893 1.00 40.44 106 TRP A CA 1
ATOM 855 C C . TRP A 1 106 ? 12.361 8.781 1.349 1.00 40.44 106 TRP A C 1
ATOM 857 O O . TRP A 1 106 ? 11.160 8.628 1.543 1.00 40.44 106 TRP A O 1
ATOM 867 N N . LYS A 1 107 ? 13.073 7.940 0.596 1.00 36.09 107 LYS A N 1
ATOM 868 C CA . LYS A 1 107 ? 12.576 6.661 0.092 1.00 36.09 107 LYS A CA 1
ATOM 869 C C . LYS A 1 107 ? 12.514 5.650 1.238 1.00 36.09 107 LYS A C 1
ATOM 871 O O . LYS A 1 107 ? 13.514 5.008 1.542 1.00 36.09 107 LYS A O 1
ATOM 876 N N . THR A 1 108 ? 11.340 5.414 1.809 1.00 44.25 108 THR A N 1
ATOM 877 C CA . THR A 1 108 ? 11.050 4.149 2.503 1.00 44.25 108 THR A CA 1
ATOM 878 C C . THR A 1 108 ? 10.544 3.135 1.475 1.00 44.25 108 THR A C 1
ATOM 880 O O . THR A 1 108 ? 9.371 2.792 1.396 1.00 44.25 108 THR A O 1
ATOM 883 N N . SER A 1 109 ? 11.446 2.656 0.616 1.00 37.75 109 SER A N 1
ATOM 884 C CA . SER A 1 109 ? 11.128 1.594 -0.343 1.00 37.75 109 SER A CA 1
ATOM 885 C C . SER A 1 109 ? 11.174 0.232 0.354 1.00 37.75 109 SER A C 1
ATOM 887 O O . SER A 1 109 ? 12.198 -0.448 0.310 1.00 37.75 109 SER A O 1
ATOM 889 N N . ARG A 1 110 ? 10.061 -0.206 0.949 1.00 45.59 110 ARG A N 1
ATOM 890 C CA . ARG A 1 110 ? 9.813 -1.639 1.170 1.00 45.59 110 ARG A CA 1
ATOM 891 C C . ARG A 1 110 ? 8.797 -2.108 0.134 1.00 45.59 110 ARG A C 1
ATOM 893 O O . ARG A 1 110 ? 7.680 -1.608 0.071 1.00 45.59 110 ARG A O 1
ATOM 900 N N . LYS A 1 111 ? 9.223 -3.026 -0.734 1.00 45.47 111 LYS A N 1
ATOM 901 C CA . LYS A 1 111 ? 8.362 -3.669 -1.736 1.00 45.47 111 LYS A CA 1
ATOM 902 C C . LYS A 1 111 ? 7.270 -4.465 -1.001 1.00 45.47 111 LYS A C 1
ATOM 904 O O . LYS A 1 111 ? 7.641 -5.262 -0.142 1.00 45.47 111 LYS A O 1
ATOM 909 N N . PRO A 1 112 ? 5.974 -4.331 -1.332 1.00 43.00 112 PRO A N 1
ATOM 910 C CA . PRO A 1 112 ? 4.964 -5.231 -0.797 1.00 43.00 112 PRO A CA 1
ATOM 911 C C . PRO A 1 112 ? 5.106 -6.580 -1.507 1.00 43.00 112 PRO A C 1
ATOM 913 O O . PRO A 1 112 ? 4.830 -6.717 -2.701 1.00 43.00 112 PRO A O 1
ATOM 916 N N . THR A 1 113 ? 5.593 -7.582 -0.784 1.00 44.31 113 THR A N 1
ATOM 917 C CA . THR A 1 113 ? 5.573 -8.976 -1.223 1.00 44.31 113 THR A CA 1
ATOM 918 C C . THR A 1 113 ? 4.127 -9.459 -1.220 1.00 44.31 113 THR A C 1
ATOM 920 O O . THR A 1 113 ? 3.544 -9.722 -0.171 1.00 44.31 113 THR A O 1
ATOM 923 N N . LYS A 1 114 ? 3.532 -9.554 -2.409 1.00 48.81 114 LYS A N 1
ATOM 924 C CA . LYS A 1 114 ? 2.258 -10.238 -2.643 1.00 48.81 114 LYS A CA 1
ATOM 925 C C . LYS A 1 114 ? 2.459 -11.727 -2.310 1.00 48.81 114 LYS A C 1
ATOM 927 O O . LYS A 1 114 ? 3.133 -12.392 -3.090 1.00 48.81 114 LYS A O 1
ATOM 932 N N . ASN A 1 115 ? 1.996 -12.186 -1.134 1.00 43.81 115 ASN A N 1
ATOM 933 C CA . ASN A 1 115 ? 1.611 -13.579 -0.777 1.00 43.81 115 ASN A CA 1
ATOM 934 C C . ASN A 1 115 ? 1.764 -13.965 0.717 1.00 43.81 115 ASN A C 1
ATOM 936 O O . ASN A 1 115 ? 1.881 -15.149 1.029 1.00 43.81 115 ASN A O 1
ATOM 940 N N . SER A 1 116 ? 1.704 -13.042 1.681 1.00 50.62 116 SER A N 1
ATOM 941 C CA . SER A 1 116 ? 1.467 -13.434 3.080 1.00 50.62 116 SER A CA 1
ATOM 942 C C . SER A 1 116 ? -0.013 -13.263 3.415 1.00 50.62 116 SER A C 1
ATOM 944 O O . SER A 1 116 ? -0.594 -12.197 3.218 1.00 50.62 116 SER A O 1
ATOM 946 N N . LYS A 1 117 ? -0.651 -14.336 3.905 1.00 55.72 117 LYS A N 1
ATOM 947 C CA . LYS A 1 117 ? -1.914 -14.255 4.656 1.00 55.72 117 LYS A CA 1
ATOM 948 C C . LYS A 1 117 ? -1.820 -13.036 5.571 1.00 55.72 117 LYS A C 1
ATOM 950 O O . LYS A 1 117 ? -0.876 -13.002 6.357 1.00 55.72 117 LYS A O 1
ATOM 955 N N . SER A 1 118 ? -2.734 -12.071 5.409 1.00 55.66 118 SER A N 1
ATOM 956 C CA . SER A 1 118 ? -2.830 -10.832 6.194 1.00 55.66 118 SER A CA 1
ATOM 957 C C . SER A 1 118 ? -2.323 -11.079 7.612 1.00 55.66 118 SER A C 1
ATOM 959 O O . SER A 1 118 ? -2.972 -11.769 8.400 1.00 55.66 118 SER A O 1
ATOM 961 N N . GLY A 1 119 ? -1.090 -10.641 7.881 1.00 68.81 119 GLY A N 1
ATOM 962 C CA . GLY A 1 119 ? -0.368 -10.936 9.111 1.00 68.81 119 GLY A CA 1
ATOM 963 C C . GLY A 1 119 ? -0.897 -10.062 10.230 1.00 68.81 119 GLY A C 1
ATOM 964 O O . GLY A 1 119 ? -0.166 -9.243 10.758 1.00 68.81 119 GLY A O 1
ATOM 965 N N . TYR A 1 120 ? -2.184 -10.159 10.518 1.00 79.19 120 TYR A N 1
ATOM 966 C CA . TYR A 1 120 ? -2.824 -9.481 11.626 1.00 79.19 120 TYR A CA 1
ATOM 967 C C . TYR A 1 120 ? -2.368 -10.117 12.946 1.00 79.19 120 TYR A C 1
ATOM 969 O O . TYR A 1 120 ? -2.304 -11.347 13.046 1.00 79.19 120 TYR A O 1
ATOM 977 N N . MET A 1 121 ? -2.022 -9.286 13.932 1.00 81.69 121 MET A N 1
ATOM 978 C CA . MET A 1 121 ? -1.754 -9.730 15.301 1.00 81.69 121 MET A CA 1
ATOM 979 C C . MET A 1 121 ? -2.975 -9.508 16.191 1.00 81.69 121 MET A C 1
ATOM 981 O O . MET A 1 121 ? -3.565 -10.474 16.667 1.00 81.69 121 MET A O 1
ATOM 985 N N . PHE A 1 122 ? -3.350 -8.247 16.415 1.00 83.06 122 PHE A N 1
ATOM 986 C CA . PHE A 1 122 ? -4.453 -7.872 17.300 1.00 83.06 122 PHE A CA 1
ATOM 987 C C . PHE A 1 122 ? -5.003 -6.477 16.955 1.00 83.06 122 PHE A C 1
ATOM 989 O O . PHE A 1 122 ? -4.396 -5.710 16.205 1.00 83.06 122 PHE A O 1
ATOM 996 N N . ARG A 1 123 ? -6.190 -6.158 17.481 1.00 86.88 123 ARG A N 1
ATOM 997 C CA . ARG A 1 123 ? -6.875 -4.869 17.325 1.00 86.88 123 ARG A CA 1
ATOM 998 C C . ARG A 1 123 ? -6.696 -4.091 18.614 1.00 86.88 123 ARG A C 1
ATOM 1000 O O . ARG A 1 123 ? -7.006 -4.601 19.687 1.00 86.88 123 ARG A O 1
ATOM 1007 N N . LEU A 1 124 ? -6.186 -2.875 18.491 1.00 86.62 124 LEU A N 1
ATOM 1008 C CA . LEU A 1 124 ? -6.012 -1.941 19.587 1.00 86.62 124 LEU A CA 1
ATOM 1009 C C . LEU A 1 124 ? -7.139 -0.910 19.537 1.00 86.62 124 LEU A C 1
ATOM 1011 O O . LEU A 1 124 ? -7.180 -0.081 18.628 1.00 86.62 124 LEU A O 1
ATOM 1015 N N . ASN A 1 125 ? -8.016 -0.941 20.534 1.00 84.81 125 ASN A N 1
ATOM 1016 C CA . ASN A 1 125 ? -9.036 0.085 20.721 1.00 84.81 125 ASN A CA 1
ATOM 1017 C C . ASN A 1 125 ? -8.485 1.120 21.696 1.00 84.81 125 ASN A C 1
ATOM 1019 O O . ASN A 1 125 ? -8.310 0.828 22.878 1.00 84.81 125 ASN A O 1
ATOM 1023 N N . VAL A 1 126 ? -8.149 2.303 21.183 1.00 80.19 126 VAL A N 1
ATOM 1024 C CA . VAL A 1 126 ? -7.568 3.381 21.998 1.00 80.19 126 VAL A CA 1
ATOM 1025 C C . VAL A 1 126 ? -8.668 4.274 22.568 1.00 80.19 126 VAL A C 1
ATOM 1027 O O . VAL A 1 126 ? -8.571 4.704 23.712 1.00 80.19 126 VAL A O 1
ATOM 1030 N N . MET A 1 127 ? -9.714 4.531 21.781 1.00 74.31 127 MET A N 1
ATOM 1031 C CA . MET A 1 127 ? -10.926 5.265 22.161 1.00 74.31 127 MET A CA 1
ATOM 1032 C C . MET A 1 127 ? -12.119 4.721 21.361 1.00 74.31 127 MET A C 1
ATOM 1034 O O . MET A 1 127 ? -11.908 3.954 20.421 1.00 74.31 127 MET A O 1
ATOM 1038 N N . ASP A 1 128 ? -13.341 5.148 21.696 1.00 73.19 128 ASP A N 1
ATOM 1039 C CA . ASP A 1 128 ? -14.584 4.687 21.050 1.00 73.19 128 ASP A CA 1
ATOM 1040 C C . ASP A 1 128 ? -14.582 4.872 19.518 1.00 73.19 128 ASP A C 1
ATOM 1042 O O . ASP A 1 128 ? -15.159 4.061 18.798 1.00 73.19 128 ASP A O 1
ATOM 1046 N N . ASP A 1 129 ? -13.841 5.868 19.019 1.00 75.69 129 ASP A N 1
ATOM 1047 C CA . ASP A 1 129 ? -13.764 6.198 17.590 1.00 75.69 129 ASP A CA 1
ATOM 1048 C C . ASP A 1 129 ? -12.432 5.797 16.921 1.00 75.69 129 ASP A C 1
ATOM 1050 O O . ASP A 1 129 ? -12.248 6.029 15.722 1.00 75.69 129 ASP A O 1
ATOM 1054 N N . LEU A 1 130 ? -11.467 5.235 17.667 1.00 80.62 130 LEU A N 1
ATOM 1055 C CA . LEU A 1 130 ? -10.133 4.923 17.138 1.00 80.62 130 LEU A CA 1
ATOM 1056 C C . LEU A 1 130 ? -9.746 3.463 17.367 1.00 80.62 130 LEU A C 1
ATOM 1058 O O . LEU A 1 130 ? -9.185 3.084 18.401 1.00 80.62 130 LEU A O 1
ATOM 1062 N N . GLU A 1 131 ? -9.969 2.676 16.319 1.00 85.38 131 GLU A N 1
ATOM 1063 C CA . GLU A 1 131 ? -9.501 1.302 16.203 1.00 85.38 131 GLU A CA 1
ATOM 1064 C C . GLU A 1 131 ? -8.238 1.238 15.336 1.00 85.38 131 GLU A C 1
ATOM 1066 O O . GLU A 1 131 ? -8.222 1.684 14.185 1.00 85.38 131 GLU A O 1
ATOM 1071 N N . VAL A 1 132 ? -7.171 0.649 15.875 1.00 85.62 132 VAL A N 1
ATOM 1072 C CA . VAL A 1 132 ? -5.911 0.436 15.157 1.00 85.62 132 VAL A CA 1
ATOM 1073 C C . VAL A 1 132 ? -5.684 -1.058 14.970 1.00 85.62 132 VAL A C 1
ATOM 1075 O O . VAL A 1 132 ? -5.582 -1.824 15.927 1.00 85.62 132 VAL A O 1
ATOM 1078 N N . VAL A 1 133 ? -5.611 -1.485 13.712 1.00 86.44 133 VAL A N 1
ATOM 1079 C CA . VAL A 1 133 ? -5.290 -2.866 13.342 1.00 86.44 133 VAL A CA 1
ATOM 1080 C C . VAL A 1 133 ? -3.772 -3.013 13.343 1.00 86.44 133 VAL A C 1
ATOM 1082 O O . VAL A 1 133 ? -3.100 -2.366 12.547 1.00 86.44 133 VAL A O 1
ATOM 1085 N N . VAL A 1 134 ? -3.241 -3.848 14.238 1.00 86.88 134 VAL A N 1
ATOM 1086 C CA . VAL A 1 134 ? -1.799 -4.075 14.378 1.00 86.88 134 VAL A CA 1
ATOM 1087 C C . VAL A 1 134 ? -1.386 -5.308 13.580 1.00 86.88 134 VAL A C 1
ATOM 1089 O O . VAL A 1 134 ? -1.942 -6.401 13.751 1.00 86.88 134 VAL A O 1
ATOM 1092 N N . HIS A 1 135 ? -0.393 -5.140 12.713 1.00 86.06 135 HIS A N 1
ATOM 1093 C CA . HIS A 1 135 ? 0.201 -6.209 11.921 1.00 86.06 135 HIS A CA 1
ATOM 1094 C C . HIS A 1 135 ? 1.473 -6.777 12.570 1.00 86.06 135 HIS A C 1
ATOM 1096 O O . HIS A 1 135 ? 2.109 -6.151 13.410 1.00 86.06 135 HIS A O 1
ATOM 1102 N N . LYS A 1 136 ? 1.869 -7.982 12.147 1.00 83.38 136 LYS A N 1
ATOM 1103 C CA . LYS A 1 136 ? 3.084 -8.689 12.599 1.00 83.38 136 LYS A CA 1
ATOM 1104 C C . LYS A 1 136 ? 4.377 -7.947 12.275 1.00 83.38 136 LYS A C 1
ATOM 1106 O O . LYS A 1 136 ? 5.371 -8.136 12.966 1.00 83.38 136 LYS A O 1
ATOM 1111 N N . ASP A 1 137 ? 4.356 -7.143 11.218 1.00 84.69 137 ASP A N 1
ATOM 1112 C CA . ASP A 1 137 ? 5.509 -6.361 10.771 1.00 84.69 137 ASP A CA 1
ATOM 1113 C C . ASP A 1 137 ? 5.601 -4.997 11.476 1.00 84.69 137 ASP A C 1
ATOM 1115 O O . ASP A 1 137 ? 6.604 -4.292 11.319 1.00 84.69 137 ASP A O 1
ATOM 1119 N N . ASP A 1 138 ? 4.568 -4.615 12.235 1.00 87.56 138 ASP A N 1
ATOM 1120 C CA . ASP A 1 138 ? 4.536 -3.344 12.947 1.00 87.56 138 ASP A CA 1
ATOM 1121 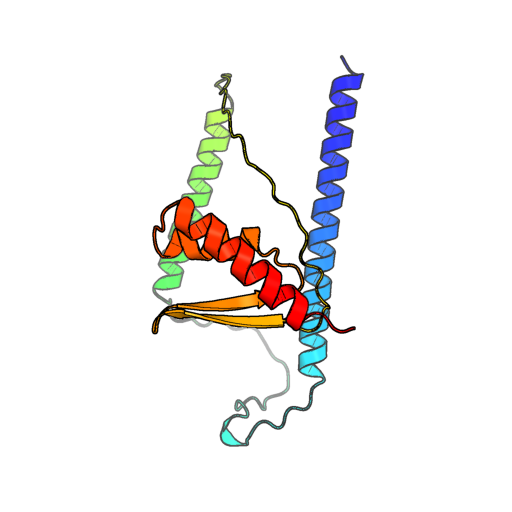C C . ASP A 1 138 ? 5.382 -3.426 14.217 1.00 87.56 138 ASP A C 1
ATOM 1123 O O . ASP A 1 138 ? 5.386 -4.428 14.932 1.00 87.56 138 ASP A O 1
ATOM 1127 N N . THR A 1 139 ? 6.090 -2.343 14.533 1.00 89.25 139 THR A N 1
ATOM 1128 C CA . THR A 1 139 ? 6.777 -2.209 15.822 1.00 89.25 139 THR A CA 1
ATOM 1129 C C . THR A 1 139 ? 5.911 -1.405 16.794 1.00 89.25 139 THR A C 1
ATOM 1131 O O . THR A 1 139 ? 5.167 -0.514 16.359 1.00 89.25 139 THR A O 1
ATOM 1134 N N . PRO A 1 140 ? 6.005 -1.641 18.114 1.00 88.88 140 PRO A N 1
ATOM 1135 C CA . PRO A 1 140 ? 5.228 -0.883 19.095 1.00 88.88 140 PRO A CA 1
ATOM 1136 C C . PRO A 1 140 ? 5.483 0.628 18.993 1.00 88.88 140 PRO A C 1
ATOM 1138 O O . PRO A 1 140 ? 4.575 1.424 19.212 1.00 88.88 140 PRO A O 1
ATOM 1141 N N . GLU A 1 141 ? 6.683 1.042 18.582 1.00 90.81 141 GLU A N 1
ATOM 1142 C CA . GLU A 1 141 ? 7.016 2.444 18.323 1.00 90.81 141 GLU A CA 1
ATOM 1143 C C . GLU A 1 141 ? 6.261 3.005 17.115 1.00 90.81 141 GLU A C 1
ATOM 1145 O O . GLU A 1 141 ? 5.796 4.141 17.167 1.00 90.81 141 GLU A O 1
ATOM 1150 N N . THR A 1 142 ? 6.116 2.231 16.035 1.00 90.00 142 THR A N 1
ATOM 1151 C CA . THR A 1 142 ? 5.362 2.668 14.848 1.00 90.00 142 THR A CA 1
ATOM 1152 C C . THR A 1 142 ? 3.874 2.827 15.143 1.00 90.00 142 THR A C 1
ATOM 1154 O O . THR A 1 142 ? 3.293 3.848 14.778 1.00 90.00 142 THR A O 1
ATOM 1157 N N . VAL A 1 143 ? 3.285 1.887 15.888 1.00 90.12 143 VAL A N 1
ATOM 1158 C CA . VAL A 1 143 ? 1.881 1.962 16.315 1.00 90.12 143 VAL A CA 1
ATOM 1159 C C . VAL A 1 143 ? 1.676 3.127 17.285 1.00 90.12 143 VAL A C 1
ATOM 1161 O O . VAL A 1 143 ? 0.747 3.913 17.111 1.00 90.12 143 VAL A O 1
ATOM 1164 N N . ALA A 1 144 ? 2.571 3.313 18.260 1.00 90.88 144 ALA A N 1
ATOM 1165 C CA . ALA A 1 144 ? 2.493 4.443 19.183 1.00 90.88 144 ALA A CA 1
ATOM 1166 C C . ALA A 1 144 ? 2.642 5.790 18.466 1.00 90.88 144 ALA A C 1
ATOM 1168 O O . ALA A 1 144 ? 1.897 6.717 18.761 1.00 90.88 144 ALA A O 1
ATOM 1169 N N . ASN A 1 145 ? 3.567 5.906 17.505 1.00 90.81 145 ASN A N 1
ATOM 1170 C CA . ASN A 1 145 ? 3.704 7.109 16.679 1.00 90.81 145 ASN A CA 1
ATOM 1171 C C . ASN A 1 145 ? 2.395 7.427 15.954 1.00 90.81 145 ASN A C 1
ATOM 1173 O O . ASN A 1 145 ? 1.941 8.566 16.005 1.00 90.81 145 ASN A O 1
ATOM 1177 N N . PHE A 1 146 ? 1.780 6.418 15.332 1.00 89.62 146 PHE A N 1
ATOM 1178 C CA . PHE A 1 146 ? 0.518 6.572 14.617 1.00 89.62 146 PHE A CA 1
ATOM 1179 C C . PHE A 1 146 ? -0.607 7.055 15.540 1.00 89.62 146 PHE A C 1
ATOM 1181 O O . PHE A 1 146 ? -1.294 8.027 15.229 1.00 89.62 146 PHE A O 1
ATOM 1188 N N . VAL A 1 147 ? -0.764 6.424 16.704 1.00 88.75 147 VAL A N 1
ATOM 1189 C CA . VAL A 1 147 ? -1.783 6.808 17.691 1.00 88.75 147 VAL A CA 1
ATOM 1190 C C . VAL A 1 147 ? -1.533 8.221 18.222 1.00 88.75 147 VAL A C 1
ATOM 1192 O O . VAL A 1 147 ? -2.461 9.026 18.285 1.00 88.75 147 VAL A O 1
ATOM 1195 N N . CYS A 1 148 ? -0.286 8.561 18.555 1.00 90.31 148 CYS A N 1
ATOM 1196 C CA . CYS A 1 148 ? 0.062 9.887 19.059 1.00 90.31 148 CYS A CA 1
ATOM 1197 C C . CYS A 1 148 ? -0.134 10.989 18.016 1.00 90.31 148 CYS A C 1
ATOM 1199 O O . CYS A 1 148 ? -0.562 12.079 18.382 1.00 90.31 148 CYS A O 1
ATOM 1201 N N . GLU A 1 149 ? 0.131 10.724 16.735 1.00 87.69 149 GLU A N 1
ATOM 1202 C CA . GLU A 1 149 ? -0.126 11.681 15.655 1.00 87.69 149 GLU A CA 1
ATOM 1203 C C . GLU A 1 149 ? -1.630 11.919 15.468 1.00 87.69 149 GLU A C 1
ATOM 1205 O O . GLU A 1 149 ? -2.071 13.061 15.335 1.00 87.69 149 GLU A O 1
ATOM 1210 N N . LYS A 1 150 ? -2.436 10.851 15.520 1.00 87.75 150 LYS A N 1
ATOM 1211 C CA . LYS A 1 150 ? -3.895 10.941 15.378 1.00 87.75 150 LYS A CA 1
ATOM 1212 C C . LYS A 1 150 ? -4.559 11.679 16.534 1.00 87.75 150 LYS A C 1
ATOM 1214 O O . LYS A 1 150 ? -5.448 12.492 16.298 1.00 87.75 150 LYS A O 1
ATOM 1219 N N . LEU A 1 151 ? -4.116 11.412 17.758 1.00 87.25 151 LEU A N 1
ATOM 1220 C CA . LEU A 1 151 ? -4.699 11.972 18.977 1.00 87.25 151 LEU A CA 1
ATOM 1221 C C . LEU A 1 151 ? -3.963 13.221 19.491 1.00 87.25 151 LEU A C 1
ATOM 1223 O O . LEU A 1 151 ? -4.358 13.773 20.513 1.00 87.25 151 LEU A O 1
ATOM 1227 N N . LYS A 1 152 ? -2.913 13.678 18.791 1.00 87.94 152 LYS A N 1
ATOM 1228 C CA . LYS A 1 152 ? -2.047 14.808 19.186 1.00 87.94 152 LYS A CA 1
ATOM 1229 C C . LYS A 1 152 ? -1.574 14.705 20.642 1.00 87.94 152 LYS A C 1
ATOM 1231 O O . LYS A 1 152 ? -1.666 15.658 21.409 1.00 87.94 152 LYS A O 1
ATOM 1236 N N . LEU A 1 153 ? -1.105 13.518 21.012 1.00 85.44 153 LEU A N 1
ATOM 1237 C CA . LEU A 1 153 ? -0.707 13.190 22.378 1.00 85.44 153 LEU A CA 1
ATOM 1238 C C . LEU A 1 153 ? 0.711 13.670 22.708 1.00 85.44 153 LEU A C 1
ATOM 1240 O O . LEU A 1 153 ? 1.597 13.669 21.851 1.00 85.44 153 LEU A O 1
ATOM 1244 N N . ASP A 1 154 ? 0.935 13.990 23.983 1.00 91.19 154 ASP A N 1
ATOM 1245 C CA . ASP A 1 154 ? 2.234 14.418 24.501 1.00 91.19 154 ASP A CA 1
ATOM 1246 C C . ASP A 1 154 ? 3.285 13.303 24.473 1.00 91.19 154 ASP A C 1
ATOM 1248 O O . ASP A 1 154 ? 2.996 12.114 24.647 1.00 91.19 154 ASP A O 1
ATOM 1252 N N . GLU A 1 155 ? 4.557 13.692 24.370 1.00 88.94 155 GLU A N 1
ATOM 1253 C CA . GLU A 1 155 ? 5.686 12.759 24.297 1.00 88.94 155 GLU A CA 1
ATOM 1254 C C . GLU A 1 155 ? 5.823 11.865 25.546 1.00 88.94 155 GLU A C 1
ATOM 1256 O O . GLU A 1 155 ? 6.293 10.728 25.464 1.00 88.94 155 GLU A O 1
ATOM 1261 N N . VAL A 1 156 ? 5.359 12.334 26.707 1.00 90.25 156 VAL A N 1
ATOM 1262 C CA . VAL A 1 156 ? 5.323 11.536 27.944 1.00 90.25 156 VAL A CA 1
ATOM 1263 C C . VAL A 1 156 ? 4.323 10.385 27.815 1.00 90.25 156 VAL A C 1
ATOM 1265 O O . VAL A 1 156 ? 4.655 9.230 28.086 1.00 90.25 156 VAL A O 1
ATOM 1268 N N . THR A 1 157 ? 3.116 10.683 27.331 1.00 87.94 157 THR A N 1
ATOM 1269 C CA . THR A 1 157 ? 2.064 9.678 27.124 1.00 87.94 157 THR A CA 1
ATOM 1270 C C . THR A 1 157 ? 2.439 8.688 26.025 1.00 87.94 157 THR A C 1
ATOM 1272 O O . THR A 1 157 ? 2.189 7.492 26.157 1.00 87.94 157 THR A O 1
ATOM 1275 N N . LYS A 1 158 ? 3.164 9.149 25.000 1.00 89.44 158 LYS A N 1
ATOM 1276 C CA . LYS A 1 158 ? 3.750 8.298 23.964 1.00 89.44 158 LYS A CA 1
ATOM 1277 C C . LYS A 1 158 ? 4.689 7.242 24.543 1.00 89.44 158 LYS A C 1
ATOM 1279 O O . LYS A 1 158 ? 4.590 6.076 24.173 1.00 89.44 158 LYS A O 1
ATOM 1284 N N . LYS A 1 159 ? 5.596 7.621 25.450 1.00 89.75 159 LYS A N 1
ATOM 1285 C CA . LYS A 1 159 ? 6.527 6.669 26.086 1.00 89.75 159 LYS A CA 1
ATOM 1286 C C . LYS A 1 159 ? 5.776 5.599 26.880 1.00 89.75 159 LYS A C 1
ATOM 1288 O O . LYS A 1 159 ? 6.095 4.419 26.753 1.00 89.75 159 LYS A O 1
ATOM 1293 N N . SER A 1 160 ? 4.743 6.003 27.620 1.00 90.56 160 SER A N 1
ATOM 1294 C CA . SER A 1 160 ? 3.872 5.076 28.351 1.00 90.56 160 SER A CA 1
ATOM 1295 C C . SER A 1 160 ? 3.115 4.126 27.409 1.00 90.56 160 SER A C 1
ATOM 1297 O O . SER A 1 160 ? 3.080 2.918 27.645 1.00 90.56 160 SER A O 1
ATOM 1299 N N . LEU A 1 161 ? 2.598 4.639 26.287 1.00 90.00 161 LEU A N 1
ATOM 1300 C CA . LEU A 1 161 ? 1.923 3.836 25.266 1.00 90.00 161 LEU A CA 1
ATOM 1301 C C . LEU A 1 161 ? 2.865 2.814 24.614 1.00 90.00 161 LEU A C 1
ATOM 1303 O O . LEU A 1 161 ? 2.472 1.671 24.397 1.00 90.00 161 LEU A O 1
ATOM 1307 N N . VAL A 1 162 ? 4.118 3.186 24.339 1.00 91.12 162 VAL A N 1
ATOM 1308 C CA . VAL A 1 162 ? 5.123 2.254 23.800 1.00 91.12 162 VAL A CA 1
ATOM 1309 C C . VAL A 1 162 ? 5.401 1.113 24.779 1.00 91.12 162 VAL A C 1
ATOM 1311 O O . VAL A 1 162 ? 5.463 -0.041 24.358 1.00 91.12 162 VAL A O 1
ATOM 1314 N N . GLU A 1 163 ? 5.550 1.394 26.077 1.00 91.75 163 GLU A N 1
ATOM 1315 C CA . GLU A 1 163 ? 5.720 0.338 27.087 1.00 91.75 163 GLU A CA 1
ATOM 1316 C C . GLU A 1 163 ? 4.508 -0.590 27.173 1.00 91.75 163 GLU A C 1
ATOM 1318 O O . GLU A 1 163 ? 4.674 -1.810 27.264 1.00 91.75 163 GLU A O 1
ATOM 1323 N N . PHE A 1 164 ? 3.298 -0.029 27.122 1.00 89.94 164 PHE A N 1
ATOM 1324 C CA . PHE A 1 164 ? 2.065 -0.808 27.096 1.00 89.94 164 PHE A CA 1
ATOM 1325 C C . PHE A 1 164 ? 2.021 -1.732 25.874 1.00 89.94 164 PHE A C 1
ATOM 1327 O O . PHE A 1 164 ? 1.844 -2.942 26.016 1.00 89.94 164 PHE A O 1
ATOM 1334 N N . LEU A 1 165 ? 2.280 -1.188 24.682 1.00 89.88 165 LEU A N 1
ATOM 1335 C CA . LEU A 1 165 ? 2.296 -1.964 23.446 1.00 89.88 165 LEU A CA 1
ATOM 1336 C C . LEU A 1 165 ? 3.379 -3.040 23.468 1.00 89.88 165 LEU A C 1
ATOM 1338 O O . LEU A 1 165 ? 3.104 -4.162 23.072 1.00 89.88 165 LEU A O 1
ATOM 1342 N N . ARG A 1 166 ? 4.577 -2.775 23.996 1.00 90.19 166 ARG A N 1
ATOM 1343 C CA . ARG A 1 166 ? 5.614 -3.814 24.137 1.00 90.19 166 ARG A CA 1
ATOM 1344 C C . ARG A 1 166 ? 5.120 -5.015 24.943 1.00 90.19 166 ARG A C 1
ATOM 1346 O O . ARG A 1 166 ? 5.340 -6.148 24.524 1.00 90.19 166 ARG A O 1
ATOM 1353 N N . LYS A 1 167 ? 4.415 -4.778 26.054 1.00 88.88 167 LYS A N 1
ATOM 1354 C CA . LYS A 1 167 ? 3.812 -5.856 26.853 1.00 88.88 167 LYS A CA 1
ATOM 1355 C C . LYS A 1 167 ? 2.739 -6.605 26.060 1.00 88.88 167 LYS A C 1
ATOM 1357 O O . LYS A 1 167 ? 2.744 -7.833 26.053 1.00 88.88 167 LYS A O 1
ATOM 1362 N N . GLU A 1 168 ? 1.860 -5.900 25.357 1.00 85.75 168 GLU A N 1
ATOM 1363 C CA . GLU A 1 168 ? 0.807 -6.537 24.552 1.00 85.75 168 GLU A CA 1
ATOM 1364 C C . GLU A 1 168 ? 1.366 -7.357 23.381 1.00 85.75 168 GLU A C 1
ATOM 1366 O O . GLU A 1 168 ? 0.977 -8.506 23.185 1.00 85.75 168 GLU A O 1
ATOM 1371 N N . PHE A 1 169 ? 2.363 -6.837 22.664 1.00 85.00 169 PHE A N 1
ATOM 1372 C CA . PHE A 1 169 ? 3.048 -7.576 21.604 1.00 85.00 169 PHE A CA 1
ATOM 1373 C C . PHE A 1 169 ? 3.648 -8.885 22.129 1.00 85.00 169 PHE A C 1
ATOM 1375 O O . PHE A 1 169 ? 3.491 -9.917 21.482 1.00 85.00 169 PHE A O 1
ATOM 1382 N N . THR A 1 170 ? 4.260 -8.887 23.321 1.00 83.69 170 THR A N 1
ATOM 1383 C CA . THR A 1 170 ? 4.799 -10.127 23.910 1.00 83.69 170 THR A CA 1
ATOM 1384 C C . THR A 1 170 ? 3.733 -11.157 24.278 1.00 83.69 170 THR A C 1
ATOM 1386 O O . THR A 1 170 ? 4.012 -12.347 24.204 1.00 83.69 170 THR A O 1
ATOM 1389 N N . LYS A 1 171 ? 2.508 -10.739 24.627 1.00 82.56 171 LYS A N 1
ATOM 1390 C CA . LYS A 1 171 ? 1.400 -11.670 24.915 1.00 82.56 171 LYS A CA 1
ATOM 1391 C C . LYS A 1 171 ? 0.868 -12.353 23.657 1.00 82.56 171 LYS A C 1
ATOM 1393 O O . LYS A 1 171 ? 0.383 -13.477 23.724 1.00 82.56 171 LYS A O 1
ATOM 1398 N N . HIS A 1 172 ? 0.926 -11.652 22.528 1.00 71.19 172 HIS A N 1
ATOM 1399 C CA . HIS A 1 172 ? 0.374 -12.104 21.254 1.00 71.19 172 HIS A CA 1
ATOM 1400 C C . HIS A 1 172 ? 1.410 -12.754 20.324 1.00 71.19 172 HIS A C 1
ATOM 1402 O O . HIS A 1 172 ? 1.047 -13.192 19.229 1.00 71.19 172 HIS A O 1
ATOM 1408 N N . LEU A 1 173 ? 2.680 -12.846 20.734 1.00 67.81 173 LEU A N 1
ATOM 1409 C CA . LEU A 1 173 ? 3.665 -13.658 20.024 1.00 67.81 173 LEU A CA 1
ATOM 1410 C C . LEU A 1 173 ? 3.408 -15.149 20.315 1.00 67.81 173 LEU A C 1
ATOM 1412 O O . LEU A 1 173 ? 3.325 -15.527 21.484 1.00 67.81 173 LEU A O 1
ATOM 1416 N N . PRO A 1 174 ? 3.285 -16.006 19.285 1.00 60.16 174 PRO A N 1
ATOM 1417 C CA . PRO A 1 174 ? 3.227 -17.446 19.497 1.00 60.16 174 PRO A CA 1
ATOM 1418 C C . PRO A 1 174 ? 4.564 -17.926 20.081 1.00 60.16 174 PRO A C 1
ATOM 1420 O O . PRO A 1 174 ? 5.619 -17.591 19.539 1.00 60.16 174 PRO A O 1
ATOM 1423 N N . ILE A 1 175 ? 4.491 -18.665 21.192 1.00 53.12 175 ILE A N 1
ATOM 1424 C CA . ILE A 1 175 ? 5.610 -19.414 21.791 1.00 53.12 175 ILE A CA 1
ATOM 1425 C C . ILE A 1 175 ? 6.044 -20.525 20.833 1.00 53.12 175 ILE A C 1
ATOM 1427 O O . ILE A 1 175 ? 5.139 -21.170 20.249 1.00 53.12 175 ILE A O 1
#

pLDDT: mean 70.35, std 17.29, range [34.0, 91.75]

Secondary structure (DSSP, 8-state):
-HHHHHHHHHHHHHHHHHHHHHHHHHHHHHHHHHHHHHH------GGGS-S-----------------HHHHHHHHHHHHHHHHHHHHHHHGGG-------------------TTS---EEEEEEEETTEEEEEETT--HHHHHHHHHHHHT--HHHHHHHHHHHHHHHHHHS--

Foldseek 3Di:
DVVVVVVVVVVVVVVVVVVVVVVVVVVVVVVVVVVVVVPPPDDDDPVRPPPDPDDDDDDDDDDDDPPDVVNVVVVVVVVVVVVVVVVVVVVVVDDDDDDDDDDPDDDPDDDPPPDDDQQWQDWDPPDPPDIDTDGPPDQQLNVLVVVCVVVVDDPVVSVVSSVVVVVVVVVRDDD

InterPro domains:
  IPR018888 Uncharacterised protein family UPF0561 [PTHR34256] (1-171)

Sequence (175 aa):
MKSIIQNQVERDE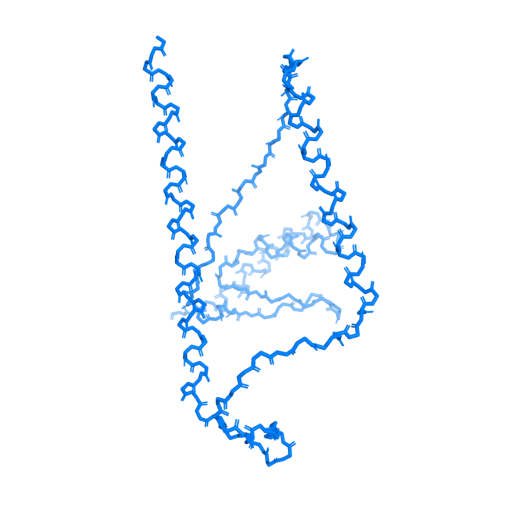YHKMLEERKQQRANDEQKELINKMAEMNIYVPPHMRRSGRTSNETEAGTSNEPSDPLHKIREKARRHLKKQLDEELDSNSSSSISSSGSNRTWKTSRKPTKNSKSGYMFRLNVMDDLEVVVHKDDTPETVANFVCEKLKLDEVTKKSLVEFLRKEFTKHLPI

Organism: NCBI:txid290746